Protein AF-A0A9X5XIW3-F1 (afdb_monomer)

pLDDT: mean 87.12, std 19.05, range [37.09, 98.56]

Foldseek 3Di:
DDDDDDDDDDDDDDDDDDDPPPPDDDPPDDDDDDPDPLPCPFDADDPLAFHKYKDAPDDQATWDWDFAADPQDPDDRTDIDTDGDHPDDMDMDGFHRLPDDDDDPVVDFWDKDKDAAPQPQDKDKDWDFDDASGSQGGWIWIDTDTRRDHGIDMDTDTPVRTDGDDPDGRD

Solvent-accessible surface area (backbone atoms only — not comparable to full-atom values): 11021 Å² total; per-residue (Å²): 142,83,84,86,83,82,86,82,83,84,82,83,81,86,78,84,74,83,82,77,82,68,81,77,75,62,94,83,64,77,81,82,81,81,89,74,71,41,77,65,89,67,45,80,31,59,82,61,47,40,16,37,39,59,40,42,73,55,95,65,15,35,40,55,72,44,75,41,80,34,93,82,45,96,60,70,58,24,33,76,43,70,52,71,67,58,84,80,46,56,44,70,46,83,42,66,29,53,93,50,82,81,84,86,58,86,93,56,67,55,54,72,49,81,42,78,29,76,48,72,67,47,74,44,78,47,75,48,75,46,72,66,82,30,76,77,28,18,47,40,30,37,39,68,51,66,33,74,42,72,45,81,42,77,48,75,47,50,57,86,64,48,41,78,46,84,91,59,69,55,114

Radius of gyration: 24.43 Å; Cα contacts (8 Å, |Δi|>4): 267; chains: 1; bounding box: 99×30×41 Å

Structure (mmCIF, N/CA/C/O backbone):
data_AF-A0A9X5XIW3-F1
#
_entry.id   AF-A0A9X5XIW3-F1
#
loop_
_atom_site.group_PDB
_atom_site.id
_atom_site.type_symbol
_atom_site.label_atom_id
_atom_site.label_alt_id
_atom_site.label_comp_id
_atom_site.label_asym_id
_atom_site.label_entity_id
_atom_site.label_seq_id
_atom_site.pdbx_PDB_ins_code
_atom_site.Cartn_x
_atom_site.Cartn_y
_atom_site.Cartn_z
_atom_site.occupancy
_atom_site.B_iso_or_equiv
_atom_site.auth_seq_id
_atom_site.auth_comp_id
_atom_site.auth_asym_id
_atom_site.auth_atom_id
_atom_site.pdbx_PDB_model_num
ATOM 1 N N . MET A 1 1 ? -82.752 -11.171 24.811 1.00 46.25 1 MET A N 1
ATOM 2 C CA . MET A 1 1 ? -81.910 -11.207 23.595 1.00 46.25 1 MET A CA 1
ATOM 3 C C . MET A 1 1 ? -81.688 -9.786 23.091 1.00 46.25 1 MET A C 1
ATOM 5 O O . MET A 1 1 ? -82.630 -9.206 22.574 1.00 46.25 1 MET A O 1
ATOM 9 N N . ARG A 1 2 ? -80.492 -9.212 23.265 1.00 38.69 2 ARG A N 1
ATOM 10 C CA . ARG A 1 2 ? -79.959 -8.104 22.447 1.00 38.69 2 ARG A CA 1
ATOM 11 C C . ARG A 1 2 ? -78.476 -7.933 22.778 1.00 38.69 2 ARG A C 1
ATOM 13 O O . ARG A 1 2 ? -78.088 -8.017 23.936 1.00 38.69 2 ARG A O 1
ATOM 20 N N . ARG A 1 3 ? -77.682 -7.859 21.713 1.00 40.91 3 ARG A N 1
ATOM 21 C CA . ARG A 1 3 ? -76.241 -8.109 21.641 1.00 40.91 3 ARG A CA 1
ATOM 22 C C . ARG A 1 3 ? -75.447 -6.871 22.065 1.00 40.91 3 ARG A C 1
ATOM 24 O O . ARG A 1 3 ? -75.727 -5.779 21.584 1.00 40.91 3 ARG A O 1
ATOM 31 N N . THR A 1 4 ? -74.455 -7.071 22.923 1.00 40.75 4 THR A N 1
ATOM 32 C CA . THR A 1 4 ? -73.375 -6.131 23.241 1.00 40.75 4 THR A CA 1
ATOM 33 C C . THR A 1 4 ? -72.461 -5.975 22.024 1.00 40.75 4 THR A C 1
ATOM 35 O O . THR A 1 4 ? -72.018 -6.968 21.449 1.00 40.75 4 THR A O 1
ATOM 38 N N . ALA A 1 5 ? -72.203 -4.735 21.612 1.00 39.06 5 ALA A N 1
ATOM 39 C CA . ALA A 1 5 ? -71.241 -4.405 20.566 1.00 39.06 5 ALA A CA 1
ATOM 40 C C . ALA A 1 5 ? -69.828 -4.335 21.169 1.00 39.06 5 ALA A C 1
ATOM 42 O O . ALA A 1 5 ? -69.607 -3.589 22.122 1.00 39.06 5 ALA A O 1
ATOM 43 N N . LEU A 1 6 ? -68.884 -5.110 20.624 1.00 37.09 6 LEU A N 1
ATOM 44 C CA . LEU A 1 6 ? -67.451 -4.944 20.875 1.00 37.09 6 LEU A CA 1
ATOM 45 C C . LEU A 1 6 ? -66.888 -3.938 19.862 1.00 37.09 6 LEU A C 1
ATOM 47 O O . LEU A 1 6 ? -66.959 -4.167 18.656 1.00 37.09 6 LEU A O 1
ATOM 51 N N . LEU A 1 7 ? -66.307 -2.851 20.362 1.00 37.16 7 LEU A N 1
ATOM 52 C CA . LEU A 1 7 ? -65.390 -1.988 19.620 1.00 37.16 7 LEU A CA 1
ATOM 53 C C . LEU A 1 7 ? -63.993 -2.613 19.703 1.00 37.16 7 LEU A C 1
ATOM 55 O O . LEU A 1 7 ? -63.412 -2.683 20.784 1.00 37.16 7 LEU A O 1
ATOM 59 N N . ALA A 1 8 ? -63.471 -3.090 18.575 1.00 38.09 8 ALA A N 1
ATOM 60 C CA . ALA A 1 8 ? -62.079 -3.503 18.449 1.00 38.09 8 ALA A CA 1
ATOM 61 C C . ALA A 1 8 ? -61.259 -2.313 17.932 1.00 38.09 8 ALA A C 1
ATOM 63 O O . ALA A 1 8 ? -61.391 -1.913 16.776 1.00 38.09 8 ALA A O 1
ATOM 64 N N . SER A 1 9 ? -60.434 -1.734 18.803 1.00 37.47 9 SER A N 1
ATOM 65 C CA . SER A 1 9 ? -59.443 -0.721 18.441 1.00 37.47 9 SER A CA 1
ATOM 66 C C . SER A 1 9 ? -58.210 -1.409 17.855 1.00 37.47 9 SER A C 1
ATOM 68 O O . SER A 1 9 ? -57.520 -2.146 18.556 1.00 37.47 9 SER A O 1
ATOM 70 N N . ALA A 1 10 ? -57.928 -1.175 16.574 1.00 39.47 10 ALA A N 1
ATOM 71 C CA . ALA A 1 10 ? -56.677 -1.579 15.944 1.00 39.47 10 ALA A CA 1
ATOM 72 C C . ALA A 1 10 ? -55.593 -0.535 16.255 1.00 39.47 10 ALA A C 1
ATOM 74 O O . ALA A 1 10 ? -55.667 0.598 15.784 1.00 39.47 10 ALA A O 1
ATOM 75 N N . ALA A 1 11 ? -54.592 -0.906 17.054 1.00 45.03 11 ALA A N 1
ATOM 76 C CA . ALA A 1 11 ? -53.362 -0.135 17.196 1.00 45.03 11 ALA A CA 1
ATOM 77 C C . ALA A 1 11 ? -52.362 -0.610 16.129 1.00 45.03 11 ALA A C 1
ATOM 79 O O . ALA A 1 11 ? -51.912 -1.755 16.169 1.00 45.03 11 ALA A O 1
ATOM 80 N N . LEU A 1 12 ? -52.037 0.252 15.159 1.00 39.25 12 LEU A N 1
ATOM 81 C CA . LEU A 1 12 ? -50.918 0.037 14.241 1.00 39.25 12 LEU A CA 1
ATOM 82 C C . LEU A 1 12 ? -49.607 0.305 14.993 1.00 39.25 12 LEU A C 1
ATOM 84 O O . LEU A 1 12 ? -49.344 1.434 15.402 1.00 39.25 12 LEU A O 1
ATOM 88 N N . LEU A 1 13 ? -48.781 -0.729 15.150 1.00 41.69 13 LEU A N 1
ATOM 89 C CA . LEU A 1 13 ? -47.399 -0.613 15.607 1.00 41.69 13 LEU A CA 1
ATOM 90 C C . LEU A 1 13 ? -46.503 -0.438 14.368 1.00 41.69 13 LEU A C 1
ATOM 92 O O . LEU A 1 13 ? -46.241 -1.396 13.645 1.00 41.69 13 LEU A O 1
ATOM 96 N N . THR A 1 14 ? -46.049 0.782 14.086 1.00 45.25 14 THR A N 1
ATOM 97 C CA . THR A 1 14 ? -45.004 1.030 13.080 1.00 45.25 14 THR A CA 1
ATOM 98 C C . THR A 1 14 ? -43.642 0.738 13.703 1.00 45.25 14 THR A C 1
ATOM 100 O O . THR A 1 14 ? -43.099 1.569 14.429 1.00 45.25 14 THR A O 1
ATOM 103 N N . GLY A 1 15 ? -43.097 -0.452 13.453 1.00 45.12 15 GLY A N 1
ATOM 104 C CA . GLY A 1 15 ? -41.702 -0.760 13.763 1.00 45.12 15 GLY A CA 1
ATOM 105 C C . GLY A 1 15 ? -40.779 -0.129 12.721 1.00 45.12 15 GLY A C 1
ATOM 106 O O . GLY A 1 15 ? -40.876 -0.461 11.542 1.00 45.12 15 GLY A O 1
ATOM 107 N N . LEU A 1 16 ? -39.892 0.777 13.141 1.00 49.06 16 LEU A N 1
ATOM 108 C CA . LEU A 1 16 ? -38.731 1.166 12.339 1.00 49.06 16 LEU A CA 1
ATOM 109 C C . LEU A 1 16 ? -37.688 0.044 12.427 1.00 49.06 16 LEU A C 1
ATOM 111 O O . LEU A 1 16 ? -37.148 -0.221 13.500 1.00 49.06 16 LEU A O 1
ATOM 115 N N . LEU A 1 17 ? -37.408 -0.602 11.298 1.00 46.81 17 LEU A N 1
ATOM 116 C CA . LEU A 1 17 ? -36.237 -1.462 11.132 1.00 46.81 17 LEU A CA 1
ATOM 117 C C . LEU A 1 17 ? -34.996 -0.575 10.922 1.00 46.81 17 LEU A C 1
ATOM 119 O O . LEU A 1 17 ? -35.072 0.370 10.132 1.00 46.81 17 LEU A O 1
ATOM 123 N N . PRO A 1 18 ? -33.853 -0.857 11.569 1.00 49.78 18 PRO A N 1
ATOM 124 C CA . PRO A 1 18 ? -32.602 -0.208 11.214 1.00 49.78 18 PRO A CA 1
ATOM 125 C C . PRO A 1 18 ? -32.140 -0.755 9.858 1.00 49.78 18 PRO A C 1
ATOM 127 O O . PRO A 1 18 ? -31.952 -1.960 9.689 1.00 49.78 18 PRO A O 1
ATOM 130 N N . LEU A 1 19 ? -31.984 0.134 8.877 1.00 46.31 19 LEU A N 1
ATOM 131 C CA . LEU A 1 19 ? -31.330 -0.171 7.608 1.00 46.31 19 LEU A CA 1
ATOM 132 C C . LEU A 1 19 ? -29.842 -0.408 7.887 1.00 46.31 19 LEU A C 1
ATOM 134 O O . LEU A 1 19 ? -29.068 0.536 8.032 1.00 46.31 19 LEU A O 1
ATOM 138 N N . LEU A 1 20 ? -29.445 -1.675 7.979 1.00 48.84 20 LEU A N 1
ATOM 139 C CA . LEU A 1 20 ? -28.061 -2.072 7.756 1.00 48.84 20 LEU A CA 1
ATOM 140 C C . LEU A 1 20 ? -27.788 -1.890 6.260 1.00 48.84 20 LEU A C 1
ATOM 142 O O . LEU A 1 20 ? -28.166 -2.735 5.450 1.00 48.84 20 LEU A O 1
ATOM 146 N N . SER A 1 21 ? -27.164 -0.775 5.886 1.00 48.41 21 SER A N 1
ATOM 147 C CA . SER A 1 21 ? -26.588 -0.606 4.551 1.00 48.41 21 SER A CA 1
ATOM 148 C C . SER A 1 21 ? -25.331 -1.468 4.438 1.00 48.41 21 SER A C 1
ATOM 150 O O . SER A 1 21 ? -24.215 -0.965 4.506 1.00 48.41 21 SER A 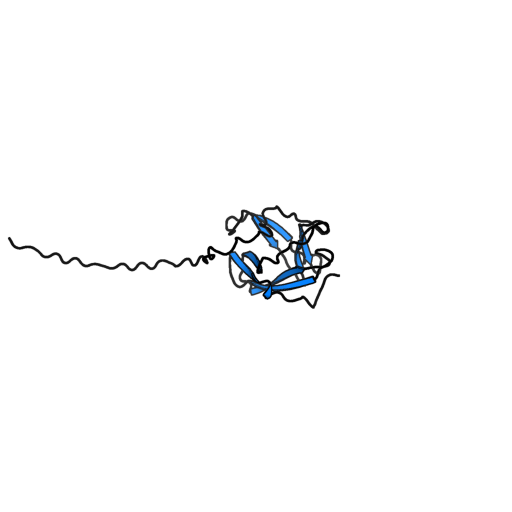O 1
ATOM 152 N N . ALA A 1 22 ? -25.507 -2.780 4.282 1.00 53.22 22 ALA A N 1
ATOM 153 C CA . ALA A 1 22 ? -24.511 -3.589 3.597 1.00 53.22 22 ALA A CA 1
ATOM 154 C C . ALA A 1 22 ? -24.634 -3.241 2.109 1.00 53.22 22 ALA A C 1
ATOM 156 O O . ALA A 1 22 ? -25.704 -3.426 1.524 1.00 53.22 22 ALA A O 1
ATOM 157 N N . GLY A 1 23 ? -23.589 -2.653 1.523 1.00 46.91 23 GLY A N 1
ATOM 158 C CA . GLY A 1 23 ? -23.556 -2.341 0.096 1.00 46.91 23 GLY A CA 1
ATOM 159 C C . GLY A 1 23 ? -23.888 -3.596 -0.705 1.00 46.91 23 GLY A C 1
ATOM 160 O O . GLY A 1 23 ? -23.186 -4.600 -0.615 1.00 46.91 23 GLY A O 1
ATOM 161 N N . ALA A 1 24 ? -25.000 -3.566 -1.436 1.00 45.00 24 ALA A N 1
ATOM 162 C CA . ALA A 1 24 ? -25.369 -4.649 -2.327 1.00 45.00 24 ALA A CA 1
ATOM 163 C C . ALA A 1 24 ? -24.358 -4.673 -3.477 1.00 45.00 24 ALA A C 1
ATOM 165 O O . ALA A 1 24 ? -24.414 -3.825 -4.366 1.00 45.00 24 ALA A O 1
ATOM 166 N N . ALA A 1 25 ? -23.437 -5.636 -3.455 1.00 52.78 25 ALA A N 1
ATOM 167 C CA . ALA A 1 25 ? -22.696 -6.006 -4.650 1.00 52.78 25 ALA A CA 1
ATOM 168 C C . ALA A 1 25 ? -23.725 -6.379 -5.727 1.00 52.78 25 ALA A C 1
ATOM 170 O O . ALA A 1 25 ? -24.582 -7.242 -5.512 1.00 52.78 25 ALA A O 1
ATOM 171 N N . THR A 1 26 ? -23.707 -5.685 -6.863 1.00 52.28 26 THR A N 1
ATOM 172 C CA . THR A 1 26 ? -24.573 -6.020 -7.994 1.00 52.28 26 THR A CA 1
ATOM 173 C C . THR A 1 26 ? -24.190 -7.405 -8.496 1.00 52.28 26 THR A C 1
ATOM 175 O O . THR A 1 26 ? -23.031 -7.630 -8.829 1.00 52.28 26 THR A O 1
ATOM 178 N N . ALA A 1 27 ? -25.159 -8.319 -8.562 1.00 58.22 27 ALA A N 1
ATOM 179 C CA . ALA A 1 27 ? -24.975 -9.748 -8.846 1.00 58.22 27 ALA A CA 1
ATOM 180 C C . ALA A 1 27 ? -24.315 -10.106 -10.204 1.00 58.22 27 ALA A C 1
ATOM 182 O O . ALA A 1 27 ? -24.154 -11.288 -10.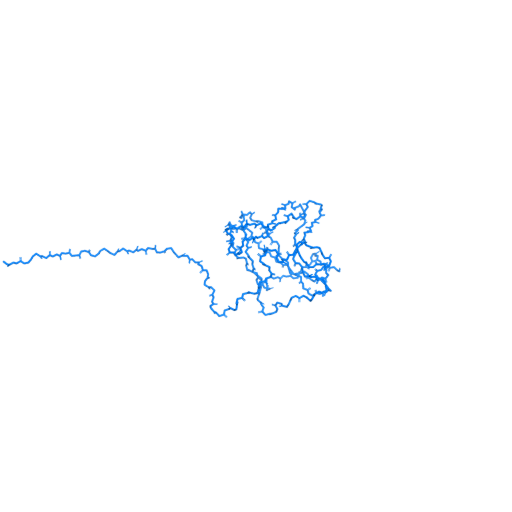486 1.00 58.22 27 ALA A O 1
ATOM 183 N N . ASP A 1 28 ? -23.930 -9.113 -11.013 1.00 63.09 28 ASP A N 1
ATOM 184 C CA . ASP A 1 28 ? -23.303 -9.265 -12.334 1.00 63.09 28 ASP A CA 1
ATOM 185 C C . ASP A 1 28 ? -21.809 -8.877 -12.376 1.00 63.09 28 ASP A C 1
ATOM 187 O O . ASP A 1 28 ? -21.163 -9.083 -13.404 1.00 63.09 28 ASP A O 1
ATOM 191 N N . GLU A 1 29 ? -21.225 -8.320 -11.307 1.00 66.81 29 GLU A N 1
ATOM 192 C CA . GLU A 1 29 ? -19.781 -8.036 -11.294 1.00 66.81 29 GLU A CA 1
ATOM 193 C C . GLU A 1 29 ? -19.004 -9.289 -10.851 1.00 66.81 29 GLU A C 1
ATOM 195 O O . GLU A 1 29 ? -19.337 -9.868 -9.810 1.00 66.81 29 GLU A O 1
ATOM 200 N N . PRO A 1 30 ? -18.001 -9.761 -11.623 1.00 75.12 30 PRO A N 1
ATOM 201 C CA . PRO A 1 30 ? -17.193 -10.902 -11.215 1.00 75.12 30 PRO A CA 1
ATOM 202 C C . PRO A 1 30 ? -16.539 -10.637 -9.858 1.00 75.12 30 PRO A C 1
ATOM 204 O O . PRO A 1 30 ? -16.136 -9.513 -9.554 1.00 75.12 30 PRO A O 1
ATOM 207 N N . ALA A 1 31 ? -16.424 -11.690 -9.047 1.00 83.50 31 ALA A N 1
ATOM 208 C CA . ALA A 1 31 ? -15.703 -11.605 -7.786 1.00 83.50 31 ALA A CA 1
ATOM 209 C C . ALA A 1 31 ? -14.265 -11.106 -8.040 1.00 83.50 31 ALA A C 1
ATOM 211 O O . ALA A 1 31 ? -13.654 -11.514 -9.034 1.00 83.50 31 ALA A O 1
ATOM 212 N N . PRO A 1 32 ? -13.716 -10.244 -7.169 1.00 87.50 32 PRO A N 1
ATOM 213 C CA . PRO A 1 32 ? -12.359 -9.761 -7.349 1.00 87.50 32 PRO A CA 1
ATOM 214 C C . PRO A 1 32 ? -11.354 -10.892 -7.184 1.00 87.50 32 PRO A C 1
ATOM 216 O O . PRO A 1 32 ? -11.560 -11.827 -6.406 1.00 87.50 32 PRO A O 1
ATOM 219 N N . VAL A 1 33 ? -10.241 -10.762 -7.897 1.00 92.88 33 VAL A N 1
ATOM 220 C CA . VAL A 1 33 ? -9.087 -11.640 -7.739 1.00 92.88 33 VAL A CA 1
ATOM 221 C C . VAL A 1 33 ? -8.278 -11.159 -6.529 1.00 92.88 33 VAL A C 1
ATOM 223 O O . VAL A 1 33 ? -7.939 -9.974 -6.473 1.00 92.88 33 VAL A O 1
ATOM 226 N N . PRO A 1 34 ? -7.977 -12.031 -5.551 1.00 92.12 34 PRO A N 1
ATOM 227 C CA . PRO A 1 34 ? -7.183 -11.640 -4.395 1.00 92.12 34 PRO A CA 1
ATOM 228 C C . PRO A 1 34 ? -5.734 -11.350 -4.803 1.00 92.12 34 PRO A C 1
ATOM 230 O O . PRO A 1 34 ? -5.129 -12.118 -5.551 1.00 92.12 34 PRO A O 1
ATOM 233 N N . VAL A 1 35 ? -5.188 -10.246 -4.290 1.00 93.56 35 VAL A N 1
ATOM 234 C CA . VAL A 1 35 ? -3.754 -9.922 -4.383 1.00 93.56 35 VAL A CA 1
ATOM 235 C C . VAL A 1 35 ? -3.004 -10.619 -3.248 1.00 93.56 35 VAL A C 1
ATOM 237 O O . VAL A 1 35 ? -2.078 -11.378 -3.504 1.00 93.56 35 VAL A O 1
ATOM 240 N N . ASP A 1 36 ? -3.458 -10.407 -2.013 1.00 95.50 36 ASP A N 1
ATOM 241 C CA . ASP A 1 36 ? -2.992 -11.084 -0.804 1.00 95.50 36 ASP A CA 1
ATOM 242 C C . ASP A 1 36 ? -4.141 -11.089 0.223 1.00 95.50 36 ASP A C 1
ATOM 244 O O . ASP A 1 36 ? -4.936 -10.146 0.268 1.00 95.50 36 ASP A O 1
ATOM 248 N N . HIS A 1 37 ? -4.240 -12.148 1.027 1.00 95.31 37 HIS A N 1
ATOM 249 C CA . HIS A 1 37 ? -5.155 -12.223 2.176 1.00 95.31 37 HIS A CA 1
ATOM 250 C C . HIS A 1 37 ? -4.448 -11.886 3.494 1.00 95.31 37 HIS A C 1
ATOM 252 O O . HIS A 1 37 ? -5.111 -11.687 4.507 1.00 95.31 37 HIS A O 1
ATOM 258 N N . PHE A 1 38 ? -3.112 -11.817 3.487 1.00 97.25 38 PHE A N 1
ATOM 259 C CA . PHE A 1 38 ? -2.262 -11.646 4.661 1.00 97.25 38 PHE A CA 1
ATOM 260 C C . PHE A 1 38 ? -2.433 -12.763 5.708 1.00 97.25 38 PHE A C 1
ATOM 262 O O . PHE A 1 38 ? -2.316 -12.536 6.916 1.00 97.25 38 PHE A O 1
ATOM 269 N N . GLU A 1 39 ? -2.643 -14.000 5.245 1.00 96.62 39 GLU A N 1
ATOM 270 C CA . GLU A 1 39 ? -2.717 -15.198 6.095 1.00 96.62 39 GLU A CA 1
ATOM 271 C C . GLU A 1 39 ? -1.367 -15.931 6.205 1.00 96.62 39 GLU A C 1
ATOM 273 O O . GLU A 1 39 ? -1.172 -16.764 7.100 1.00 96.62 39 GLU A O 1
ATOM 278 N N . GLY A 1 40 ? -0.399 -15.570 5.356 1.00 95.81 40 GLY A N 1
ATOM 279 C CA . GLY A 1 40 ? 0.977 -16.080 5.362 1.00 95.81 40 GLY A CA 1
ATOM 280 C C . GLY A 1 40 ? 1.412 -16.766 4.071 1.00 95.81 40 GLY A C 1
ATOM 281 O O . GLY A 1 40 ? 2.437 -17.444 4.063 1.00 95.81 40 GLY A O 1
ATOM 282 N N . GLU A 1 41 ? 0.643 -16.612 2.998 1.00 94.69 41 GLU A N 1
ATOM 283 C CA . GLU A 1 41 ? 0.957 -17.103 1.658 1.00 94.69 41 GLU A CA 1
ATOM 284 C C . GLU A 1 41 ? 2.139 -16.351 1.044 1.00 94.69 41 GLU A C 1
ATOM 286 O O . GLU A 1 41 ? 2.981 -16.956 0.377 1.00 94.69 41 GLU A O 1
ATOM 291 N N . VAL A 1 42 ? 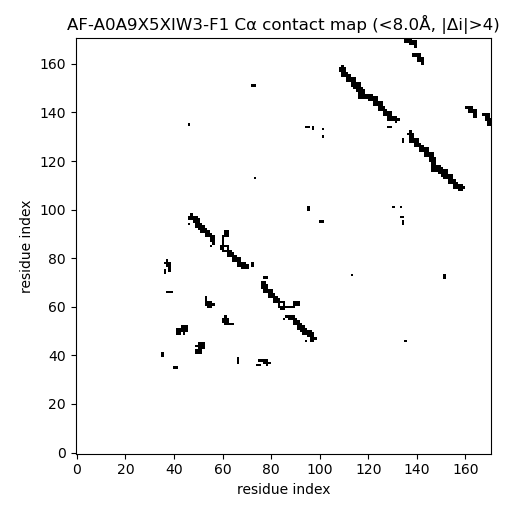2.217 -15.045 1.308 1.00 95.88 42 VAL A N 1
ATOM 292 C CA . VAL A 1 42 ? 3.298 -14.168 0.864 1.00 95.88 42 VAL A CA 1
ATOM 293 C C . VAL A 1 42 ? 4.300 -13.992 2.011 1.00 95.88 42 VAL A C 1
ATOM 295 O O . VAL A 1 42 ? 3.928 -13.534 3.097 1.00 95.88 42 VAL A O 1
ATOM 298 N N . PRO A 1 43 ? 5.577 -14.380 1.832 1.00 96.56 43 PRO A N 1
ATOM 299 C CA . PRO A 1 43 ? 6.569 -14.289 2.895 1.00 96.56 43 PRO A CA 1
ATOM 300 C C . PRO A 1 43 ? 7.067 -12.854 3.088 1.00 96.56 43 PRO A C 1
ATOM 302 O O . PRO A 1 43 ? 7.078 -12.050 2.158 1.00 96.56 43 PRO A O 1
ATOM 305 N N . PHE A 1 44 ? 7.601 -12.561 4.275 1.00 98.00 44 PHE A N 1
ATOM 306 C CA . PHE A 1 44 ? 8.510 -11.426 4.431 1.00 98.00 44 PHE A CA 1
ATOM 307 C C . PHE A 1 44 ? 9.838 -11.761 3.744 1.00 98.00 44 PHE A C 1
ATOM 309 O O . PHE A 1 44 ? 10.551 -12.670 4.178 1.00 98.00 44 PHE A O 1
ATOM 316 N N . ALA A 1 45 ? 10.152 -11.066 2.654 1.00 97.00 45 ALA A N 1
ATOM 317 C CA . ALA A 1 45 ? 11.323 -11.327 1.826 1.00 97.00 45 ALA A CA 1
ATOM 318 C C . ALA A 1 45 ? 11.758 -10.054 1.099 1.00 97.00 45 ALA A C 1
ATOM 320 O O . ALA A 1 45 ? 10.930 -9.211 0.776 1.00 97.00 45 ALA A O 1
ATOM 321 N N . ASN A 1 46 ? 13.060 -9.942 0.831 1.00 95.19 46 ASN A N 1
ATOM 322 C CA . ASN A 1 46 ? 13.623 -8.829 0.073 1.00 95.19 46 ASN A CA 1
ATOM 323 C C . ASN A 1 46 ? 13.853 -9.235 -1.392 1.00 95.19 46 ASN A C 1
ATOM 325 O O . ASN A 1 46 ? 14.183 -10.404 -1.649 1.00 95.19 46 ASN A O 1
ATOM 329 N N . PRO A 1 47 ? 13.800 -8.273 -2.328 1.00 94.25 47 PRO A N 1
ATOM 330 C CA . PRO A 1 47 ? 14.229 -8.478 -3.702 1.00 94.25 47 PRO A CA 1
ATOM 331 C C . PRO A 1 47 ? 15.623 -9.135 -3.793 1.00 94.25 47 PRO A C 1
ATOM 333 O O . PRO A 1 47 ? 16.505 -8.829 -2.984 1.00 94.25 47 PRO A O 1
ATOM 336 N N . PRO A 1 48 ? 15.856 -10.060 -4.745 1.00 95.44 48 PRO A N 1
ATOM 337 C CA . PRO A 1 48 ? 15.008 -10.372 -5.900 1.00 95.44 48 PRO A CA 1
ATOM 338 C C . PRO A 1 48 ? 13.870 -11.366 -5.614 1.00 95.44 48 PRO A C 1
ATOM 340 O O . PRO A 1 48 ? 13.104 -11.679 -6.525 1.00 95.44 48 PRO A O 1
ATOM 343 N N . ALA A 1 49 ? 13.773 -11.905 -4.394 1.00 97.00 49 ALA A N 1
ATOM 344 C CA . ALA A 1 49 ? 12.663 -12.774 -4.022 1.00 97.00 49 ALA A CA 1
ATOM 345 C C . ALA A 1 49 ? 11.376 -11.950 -3.869 1.00 97.00 49 ALA A C 1
ATOM 347 O O . ALA A 1 49 ? 11.412 -10.819 -3.391 1.00 97.00 49 ALA A O 1
ATOM 348 N N . GLY A 1 50 ? 10.247 -12.535 -4.264 1.00 94.56 50 GLY A N 1
ATOM 349 C CA . GLY A 1 50 ? 8.933 -11.926 -4.074 1.00 94.56 50 GLY A CA 1
ATOM 350 C C . GLY A 1 50 ? 8.503 -12.013 -2.616 1.00 94.56 50 GLY A C 1
ATOM 351 O O . GLY A 1 50 ? 8.797 -13.002 -1.937 1.00 94.56 50 GLY A O 1
ATOM 352 N N . GLY A 1 51 ? 7.808 -10.986 -2.144 1.00 96.50 51 GLY A N 1
ATOM 353 C CA . GLY A 1 51 ? 7.358 -10.914 -0.768 1.00 96.50 51 GLY A CA 1
ATOM 354 C C . GLY A 1 51 ? 7.053 -9.504 -0.285 1.00 96.50 51 GLY A C 1
ATOM 355 O O . GLY A 1 51 ? 6.949 -8.550 -1.057 1.00 96.50 51 GLY A O 1
ATOM 356 N N . LEU A 1 52 ? 6.924 -9.414 1.034 1.00 97.94 52 LEU A N 1
ATOM 357 C CA . LEU A 1 52 ? 6.717 -8.186 1.787 1.00 97.94 52 LEU A CA 1
ATOM 358 C C . LEU A 1 52 ? 8.042 -7.705 2.391 1.00 97.94 52 LEU A C 1
ATOM 360 O O . LEU A 1 52 ? 8.686 -8.448 3.136 1.00 97.94 52 LEU A O 1
ATOM 364 N N . PHE A 1 53 ? 8.422 -6.455 2.143 1.00 97.81 53 PHE A N 1
ATOM 365 C CA . PHE A 1 53 ? 9.584 -5.826 2.783 1.00 97.81 53 PHE A CA 1
ATOM 366 C C . PHE A 1 53 ? 9.337 -4.353 3.085 1.00 97.81 53 PHE A C 1
ATOM 368 O O . PHE A 1 53 ? 8.463 -3.723 2.494 1.00 97.81 53 PHE A O 1
ATOM 375 N N . THR A 1 54 ? 10.104 -3.810 4.027 1.00 98.12 54 THR A N 1
ATOM 376 C CA . THR A 1 54 ? 9.970 -2.433 4.505 1.00 98.12 54 THR A CA 1
ATOM 377 C C . THR A 1 54 ? 11.154 -1.577 4.091 1.00 98.12 54 THR A C 1
ATOM 379 O O . THR A 1 54 ? 12.250 -2.074 3.833 1.00 98.12 54 THR A O 1
ATOM 382 N N . TRP A 1 55 ? 10.921 -0.273 4.015 1.00 97.06 55 TRP A N 1
ATOM 383 C CA . TRP A 1 55 ? 11.910 0.727 3.631 1.00 97.06 55 TRP A CA 1
ATOM 384 C C . TRP A 1 55 ? 11.645 2.041 4.370 1.00 97.06 55 TRP A C 1
ATOM 386 O O . TRP A 1 55 ? 10.537 2.285 4.853 1.00 97.06 55 TRP A O 1
ATOM 396 N N . GLY A 1 56 ? 12.673 2.881 4.471 1.00 96.94 56 GLY A N 1
ATOM 397 C CA . GLY A 1 56 ? 12.651 4.120 5.242 1.00 96.94 56 GLY A CA 1
ATOM 398 C C . GLY A 1 56 ? 13.837 5.025 4.919 1.00 96.94 56 GLY A C 1
ATOM 399 O O . GLY A 1 56 ? 14.807 4.578 4.304 1.00 96.94 56 GLY A O 1
ATOM 400 N N . GLY A 1 57 ? 13.743 6.299 5.303 1.00 96.44 57 GLY A N 1
ATOM 401 C CA . GLY A 1 57 ? 14.787 7.296 5.079 1.00 96.44 57 GLY A CA 1
ATOM 402 C C . GLY A 1 57 ? 16.000 7.146 5.990 1.00 96.44 57 GLY A C 1
ATOM 403 O O . GLY A 1 57 ? 17.107 7.526 5.598 1.00 96.44 57 GLY A O 1
ATOM 404 N N . ASP A 1 58 ? 15.811 6.551 7.164 1.00 95.94 58 ASP A N 1
ATOM 405 C CA . ASP A 1 58 ? 16.869 6.164 8.090 1.00 95.94 58 ASP A CA 1
ATOM 406 C C . ASP A 1 58 ? 16.612 4.782 8.722 1.00 95.94 58 ASP A C 1
ATOM 408 O O . ASP A 1 58 ? 15.847 3.975 8.195 1.00 95.94 58 ASP A O 1
ATOM 412 N N . ALA A 1 59 ? 17.334 4.457 9.798 1.00 94.06 59 ALA A N 1
ATOM 413 C CA . ALA A 1 59 ? 17.293 3.135 10.417 1.00 94.06 59 ALA A CA 1
ATOM 414 C C . ALA A 1 59 ? 16.000 2.848 11.201 1.00 94.06 59 ALA A C 1
ATOM 416 O O . ALA A 1 59 ? 15.686 1.672 11.390 1.00 94.06 59 ALA A O 1
ATOM 417 N N . ASP A 1 60 ? 15.275 3.882 11.638 1.00 94.88 60 ASP A N 1
ATOM 418 C CA . ASP A 1 60 ? 14.086 3.749 12.488 1.00 94.88 60 ASP A CA 1
ATOM 419 C C . ASP A 1 60 ? 12.778 4.028 11.714 1.00 94.88 60 ASP A C 1
ATOM 421 O O . ASP A 1 60 ? 11.692 3.668 12.171 1.00 94.88 60 ASP A O 1
ATOM 425 N N . ASP A 1 61 ? 12.875 4.603 10.511 1.00 97.38 61 ASP A N 1
ATOM 426 C CA . ASP A 1 61 ? 11.742 4.847 9.612 1.00 97.38 61 ASP A CA 1
ATOM 427 C C . ASP A 1 61 ? 11.035 3.576 9.060 1.00 97.38 61 ASP A C 1
ATOM 429 O O . ASP A 1 61 ? 9.813 3.623 8.876 1.00 97.38 61 ASP A O 1
ATOM 433 N N . PRO A 1 62 ? 11.703 2.439 8.754 1.00 98.06 62 PRO A N 1
ATOM 434 C CA . PRO A 1 62 ? 11.019 1.264 8.217 1.00 98.06 62 PRO A CA 1
ATOM 435 C C . PRO A 1 62 ? 9.988 0.692 9.208 1.00 98.06 62 PRO A C 1
ATOM 437 O O . PRO A 1 62 ? 10.341 0.370 10.346 1.00 98.06 62 PRO A O 1
ATOM 440 N N . PRO A 1 63 ? 8.723 0.474 8.797 1.00 97.88 63 PRO A N 1
ATOM 441 C CA . PRO A 1 63 ? 7.729 -0.151 9.661 1.00 97.88 63 PRO A CA 1
ATOM 442 C C . PRO A 1 63 ? 8.149 -1.552 10.128 1.00 97.88 63 PRO A C 1
ATOM 444 O O . PRO A 1 63 ? 8.692 -2.347 9.359 1.00 97.88 63 PRO A O 1
ATOM 447 N N . ALA A 1 64 ? 7.812 -1.903 11.368 1.00 97.81 64 ALA A N 1
ATOM 448 C CA . ALA A 1 64 ? 7.910 -3.275 11.858 1.00 97.81 64 ALA A CA 1
ATOM 449 C C . ALA A 1 64 ? 6.604 -4.020 11.552 1.00 97.81 64 ALA A C 1
ATOM 451 O O . ALA A 1 64 ? 5.579 -3.755 12.185 1.00 97.81 64 ALA A O 1
ATOM 452 N N . LEU A 1 65 ? 6.639 -4.927 10.570 1.00 98.25 65 LEU A N 1
ATOM 453 C CA . LEU A 1 65 ? 5.466 -5.673 10.108 1.00 98.25 65 LEU A CA 1
ATOM 454 C C . LEU A 1 65 ? 5.296 -7.027 10.806 1.00 98.25 65 LEU A C 1
ATOM 456 O O . LEU A 1 65 ? 6.268 -7.698 11.151 1.00 98.25 65 LEU A O 1
ATOM 460 N N . ALA A 1 66 ? 4.044 -7.459 10.946 1.00 98.31 66 ALA A N 1
ATOM 461 C CA . ALA A 1 66 ? 3.689 -8.790 11.424 1.00 98.31 66 ALA A CA 1
ATOM 462 C C . ALA A 1 66 ? 2.339 -9.257 10.864 1.00 98.31 66 ALA A C 1
ATOM 464 O O . ALA A 1 66 ? 1.441 -8.446 10.635 1.00 98.31 66 ALA A O 1
ATOM 465 N N . LEU A 1 67 ? 2.177 -10.576 10.719 1.00 98.44 67 LEU A N 1
ATOM 466 C CA . LEU A 1 67 ? 0.881 -11.210 10.463 1.00 98.44 67 LEU A CA 1
ATOM 467 C C . LEU A 1 67 ? 0.218 -11.559 11.798 1.00 98.44 67 LEU A C 1
ATOM 469 O O . LEU A 1 67 ? 0.649 -12.484 12.494 1.00 98.44 67 LEU A O 1
ATOM 473 N N . THR A 1 68 ? -0.825 -10.817 12.156 1.00 98.38 68 THR A N 1
ATOM 474 C CA . THR A 1 68 ? -1.428 -10.854 13.495 1.00 98.38 68 THR A CA 1
ATOM 475 C C . THR A 1 68 ? -2.850 -11.387 13.434 1.00 98.38 68 THR A C 1
ATOM 477 O O . THR A 1 68 ? -3.632 -10.958 12.593 1.00 98.38 68 THR A O 1
ATOM 480 N N . THR A 1 69 ? -3.215 -12.288 14.352 1.00 98.31 69 THR A N 1
ATOM 481 C CA . THR A 1 69 ? -4.595 -12.782 14.471 1.00 98.31 69 THR A CA 1
ATOM 482 C C . THR A 1 69 ? -5.560 -11.653 14.838 1.00 98.31 69 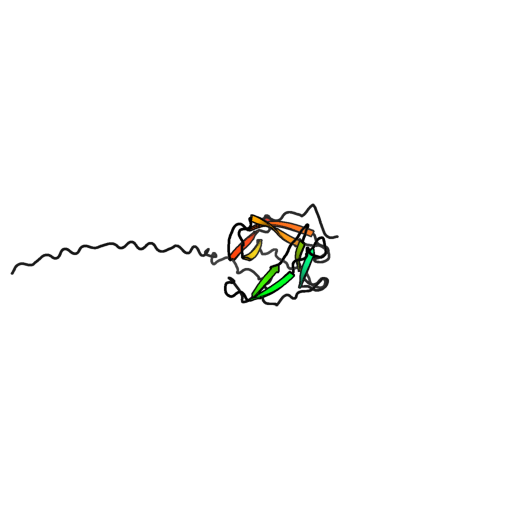THR A C 1
ATOM 484 O O . THR A 1 69 ? -5.360 -10.971 15.845 1.00 98.31 69 THR A O 1
ATOM 487 N N . ARG A 1 70 ? -6.640 -11.499 14.065 1.00 97.25 70 ARG A N 1
ATOM 488 C CA . ARG A 1 70 ? -7.717 -10.526 14.303 1.00 97.25 70 ARG A CA 1
ATOM 489 C C . ARG A 1 70 ? -9.066 -11.196 14.073 1.00 97.25 70 ARG A C 1
ATOM 491 O O . ARG A 1 70 ? -9.447 -11.478 12.948 1.00 97.25 70 ARG A O 1
ATOM 498 N N . THR A 1 71 ? -9.799 -11.460 15.150 1.00 97.00 71 THR A N 1
ATOM 499 C CA . THR A 1 71 ? -11.118 -12.119 15.076 1.00 97.00 71 THR A CA 1
ATOM 500 C C . THR A 1 71 ? -12.234 -11.201 14.581 1.00 97.00 71 THR A C 1
ATOM 502 O O . THR A 1 71 ? -13.320 -11.671 14.269 1.00 97.00 71 THR A O 1
ATOM 505 N N . ASP A 1 72 ? -11.992 -9.895 14.595 1.00 97.06 72 ASP A N 1
ATOM 506 C CA . ASP A 1 72 ? -12.881 -8.849 14.096 1.00 97.06 72 ASP A CA 1
ATOM 507 C C . ASP A 1 72 ? -12.559 -8.440 12.649 1.00 97.06 72 ASP A C 1
ATOM 509 O O . ASP A 1 72 ? -13.233 -7.556 12.121 1.00 97.06 72 ASP A O 1
ATOM 513 N N . ALA A 1 73 ? -11.539 -9.047 12.025 1.00 96.94 73 ALA A N 1
ATOM 514 C CA . ALA A 1 73 ? -11.214 -8.801 10.628 1.00 96.94 73 ALA A CA 1
ATOM 515 C C . ALA A 1 73 ? -12.414 -9.173 9.732 1.00 96.94 73 ALA A C 1
ATOM 517 O O . ALA A 1 73 ? -13.048 -10.208 9.960 1.00 96.94 73 ALA A O 1
ATOM 518 N N . PRO A 1 74 ? -12.746 -8.357 8.716 1.00 96.31 74 PRO A N 1
ATOM 519 C CA . PRO A 1 74 ? -13.862 -8.637 7.813 1.00 96.31 74 PRO A CA 1
ATOM 520 C C . PRO A 1 74 ? -13.685 -9.935 7.019 1.00 96.31 74 PRO A C 1
ATOM 522 O O . PRO A 1 74 ? -14.668 -10.586 6.667 1.00 96.31 74 PRO A O 1
ATOM 525 N N . GLU A 1 75 ? -12.434 -10.298 6.744 1.00 94.31 75 GLU A N 1
ATOM 526 C CA . GLU A 1 75 ? -12.024 -11.481 5.997 1.00 94.31 75 GLU A CA 1
ATOM 527 C C . GLU A 1 75 ? -10.782 -12.088 6.664 1.00 94.31 75 GLU A C 1
ATOM 529 O O . GLU A 1 75 ? -9.970 -11.360 7.235 1.00 94.31 75 GLU A O 1
ATOM 534 N N . GLY A 1 76 ? -10.638 -13.413 6.584 1.00 94.38 76 GLY A N 1
ATOM 535 C CA . GLY A 1 76 ? -9.476 -14.116 7.131 1.00 94.38 76 GLY A CA 1
ATOM 536 C C . GLY A 1 76 ? -9.475 -14.282 8.658 1.00 94.38 76 GLY A C 1
ATOM 537 O O . GLY A 1 76 ? -10.448 -13.989 9.354 1.00 94.38 76 GLY A O 1
ATOM 538 N N . ALA A 1 77 ? -8.381 -14.834 9.176 1.00 96.12 77 ALA A N 1
ATOM 539 C CA . ALA A 1 77 ? -8.084 -14.977 10.599 1.00 96.12 77 ALA A CA 1
ATOM 540 C C . ALA A 1 77 ? -6.896 -14.106 11.040 1.00 96.12 77 ALA A C 1
ATOM 542 O O . ALA A 1 77 ? -6.725 -13.862 12.243 1.00 96.12 77 ALA A O 1
ATOM 543 N N . LYS A 1 78 ? -6.062 -13.662 10.099 1.00 98.25 78 LYS A N 1
ATOM 544 C CA . LYS A 1 78 ? -4.902 -12.801 10.296 1.00 98.25 78 LYS A CA 1
ATOM 545 C C . LYS A 1 78 ? -4.973 -11.588 9.379 1.00 98.25 78 LYS A C 1
ATOM 547 O O . LYS A 1 78 ? -5.701 -11.555 8.402 1.00 98.25 78 LYS A O 1
ATOM 552 N N . VAL A 1 79 ? -4.202 -10.569 9.733 1.00 98.25 79 VAL A N 1
ATOM 553 C CA . VAL A 1 79 ? -4.027 -9.365 8.920 1.00 98.25 79 VAL A CA 1
ATOM 554 C C . VAL A 1 79 ? -2.570 -8.928 8.961 1.00 98.25 79 VAL A C 1
ATOM 556 O O . VAL A 1 79 ? -1.853 -9.227 9.926 1.00 98.25 79 VAL A O 1
ATOM 559 N N . LEU A 1 80 ? -2.145 -8.155 7.963 1.00 98.50 80 LEU A N 1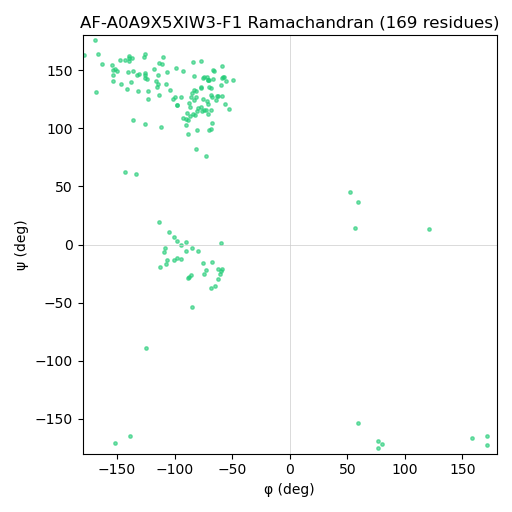
ATOM 560 C CA . LEU A 1 80 ? -0.891 -7.421 8.047 1.00 98.50 80 LEU A CA 1
ATOM 561 C C . LEU A 1 80 ? -1.049 -6.259 9.031 1.00 98.50 80 LEU A C 1
ATOM 563 O O . LEU A 1 80 ? -1.922 -5.406 8.896 1.00 98.50 80 LEU A O 1
ATOM 567 N N . THR A 1 81 ? -0.184 -6.232 10.034 1.00 97.88 81 THR A N 1
ATOM 568 C CA . THR A 1 81 ? -0.075 -5.154 11.019 1.00 97.88 81 THR A CA 1
ATOM 569 C C . THR A 1 81 ? 1.297 -4.517 10.918 1.00 97.88 81 THR A C 1
ATOM 571 O O . THR A 1 81 ? 2.261 -5.195 10.567 1.00 97.88 81 THR A O 1
ATOM 574 N N . GLY A 1 82 ? 1.390 -3.230 11.248 1.00 95.88 82 GLY A N 1
ATOM 575 C CA . GLY A 1 82 ? 2.653 -2.506 11.263 1.00 95.88 82 GLY A CA 1
ATOM 576 C C . GLY A 1 82 ? 2.689 -1.445 12.355 1.00 95.88 82 GLY A C 1
ATOM 577 O O . GLY A 1 82 ? 1.710 -0.726 12.552 1.00 95.88 82 GLY A O 1
ATOM 578 N N . THR A 1 83 ? 3.820 -1.329 13.045 1.00 96.19 83 THR A N 1
ATOM 579 C CA . THR A 1 83 ? 4.140 -0.163 13.883 1.00 96.19 83 THR A CA 1
ATOM 580 C C . THR A 1 83 ? 5.214 0.663 13.197 1.00 96.19 83 THR A C 1
ATOM 582 O O . THR A 1 83 ? 6.165 0.092 12.665 1.00 96.19 83 THR A O 1
ATOM 585 N N . TYR A 1 84 ? 5.078 1.984 13.215 1.00 94.75 84 TYR A N 1
ATOM 586 C CA . TYR A 1 84 ? 6.003 2.889 12.541 1.00 94.75 84 TYR A CA 1
ATOM 587 C C . TYR A 1 84 ? 6.095 4.231 13.278 1.00 94.75 84 TYR A C 1
ATOM 589 O O . TYR A 1 84 ? 5.107 4.681 13.863 1.00 94.75 84 TYR A O 1
ATOM 597 N N . ASP A 1 85 ? 7.262 4.871 13.204 1.00 94.00 85 ASP A N 1
ATOM 598 C CA . ASP A 1 85 ? 7.513 6.256 13.630 1.00 94.00 85 ASP A CA 1
ATOM 599 C C . ASP A 1 85 ? 8.316 6.983 12.538 1.00 94.00 85 ASP A C 1
ATOM 601 O O . ASP A 1 85 ? 9.458 7.383 12.724 1.00 94.00 85 ASP A O 1
ATOM 605 N N . ILE A 1 86 ? 7.723 7.063 11.342 1.00 95.50 86 ILE A N 1
ATOM 606 C CA . ILE A 1 86 ? 8.376 7.613 10.147 1.00 95.50 86 ILE A CA 1
ATOM 607 C C . ILE A 1 86 ? 8.577 9.121 10.316 1.00 95.50 86 ILE A C 1
ATOM 609 O O . ILE A 1 86 ? 7.608 9.888 10.361 1.00 95.50 86 ILE A O 1
ATOM 613 N N . SER A 1 87 ? 9.838 9.538 10.353 1.00 94.62 87 SER A N 1
ATOM 614 C CA . SER A 1 87 ? 10.277 10.924 10.502 1.00 94.62 87 SER A CA 1
ATOM 615 C C . SER A 1 87 ? 10.416 11.659 9.162 1.00 94.62 87 SER A C 1
ATOM 617 O O . SER A 1 87 ? 10.217 12.877 9.099 1.00 94.62 87 SER A O 1
ATOM 619 N N . GLY A 1 88 ? 10.719 10.925 8.086 1.00 94.19 88 GLY A N 1
ATOM 620 C CA . GLY A 1 88 ? 10.851 11.442 6.724 1.00 94.19 88 GLY A CA 1
ATOM 621 C C . GLY A 1 88 ? 9.948 10.714 5.733 1.00 94.19 88 GLY A C 1
ATOM 622 O O . GLY A 1 88 ? 8.820 11.134 5.474 1.00 94.19 88 GLY A O 1
ATOM 623 N N . TYR A 1 89 ? 10.465 9.635 5.149 1.00 94.19 89 TYR A N 1
ATOM 624 C CA . TYR A 1 89 ? 9.729 8.765 4.232 1.00 94.19 89 TYR A CA 1
ATOM 625 C C . TYR A 1 89 ? 9.917 7.313 4.654 1.00 94.19 89 TYR A C 1
ATOM 627 O O . TYR A 1 89 ? 10.972 6.940 5.153 1.00 94.19 89 TYR A O 1
ATOM 635 N N . GLY A 1 90 ? 8.897 6.490 4.450 1.00 96.50 90 GLY A N 1
ATOM 636 C CA . GLY A 1 90 ? 8.936 5.083 4.818 1.00 96.50 90 GLY A CA 1
ATOM 637 C C . GLY A 1 90 ? 7.647 4.375 4.445 1.00 96.50 90 GLY A C 1
ATOM 638 O O . GLY A 1 90 ? 6.624 5.013 4.180 1.00 96.50 90 GLY A O 1
ATOM 639 N N . GLY A 1 91 ? 7.707 3.052 4.413 1.00 97.38 91 GLY A N 1
ATOM 640 C CA . GLY A 1 91 ? 6.589 2.229 3.993 1.00 97.38 91 GLY A CA 1
ATOM 641 C C . GLY A 1 91 ? 6.978 0.770 3.841 1.00 97.38 91 GLY A C 1
ATOM 642 O O . GLY A 1 91 ? 8.017 0.316 4.325 1.00 97.38 91 GLY A O 1
ATOM 643 N N . PHE A 1 92 ? 6.111 0.027 3.171 1.00 97.94 92 PHE A N 1
ATOM 644 C CA . PHE A 1 92 ? 6.384 -1.343 2.783 1.00 97.94 92 PHE A CA 1
ATOM 645 C C . PHE A 1 92 ? 5.928 -1.586 1.354 1.00 97.94 92 PHE A C 1
ATOM 647 O O . PHE A 1 92 ? 5.095 -0.857 0.817 1.00 97.94 92 PHE A O 1
ATOM 654 N N . THR A 1 93 ? 6.478 -2.636 0.769 1.00 97.12 93 THR A N 1
ATOM 655 C CA . THR A 1 93 ? 6.208 -3.074 -0.591 1.00 97.12 93 THR A CA 1
ATOM 656 C C . THR A 1 93 ? 5.732 -4.518 -0.557 1.00 97.12 93 THR A C 1
ATOM 658 O O . THR A 1 93 ? 6.242 -5.315 0.230 1.00 97.12 93 THR A O 1
ATOM 661 N N . HIS A 1 94 ? 4.773 -4.846 -1.422 1.00 96.50 94 HIS A N 1
ATOM 662 C CA . HIS A 1 94 ? 4.387 -6.211 -1.766 1.00 96.50 94 HIS A CA 1
ATOM 663 C C . HIS A 1 94 ? 4.791 -6.465 -3.225 1.00 96.50 94 HIS A C 1
ATOM 665 O O . HIS A 1 94 ? 4.078 -6.054 -4.141 1.00 96.50 94 HIS A O 1
ATOM 671 N N . ASP A 1 95 ? 5.903 -7.163 -3.446 1.00 93.25 95 ASP A N 1
ATOM 672 C CA . ASP A 1 95 ? 6.461 -7.387 -4.785 1.00 93.25 95 ASP A CA 1
ATOM 673 C C . ASP A 1 95 ? 6.420 -8.855 -5.218 1.00 93.25 95 ASP A C 1
ATOM 675 O O . ASP A 1 95 ? 6.436 -9.786 -4.409 1.00 93.25 95 ASP A O 1
ATOM 679 N N . PHE A 1 96 ? 6.429 -9.057 -6.535 1.00 90.44 96 PHE A N 1
ATOM 680 C CA . PHE A 1 96 ? 6.678 -10.351 -7.162 1.00 90.44 96 PHE A CA 1
ATOM 681 C C . PHE A 1 96 ? 8.187 -10.613 -7.295 1.00 90.44 96 PHE A C 1
ATOM 683 O O . PHE A 1 96 ? 9.003 -9.691 -7.307 1.00 90.44 96 PHE A O 1
ATOM 690 N N . ALA A 1 97 ? 8.574 -11.887 -7.389 1.00 93.44 97 ALA A N 1
ATOM 691 C CA . ALA A 1 97 ? 9.976 -12.241 -7.589 1.00 93.44 97 ALA A CA 1
ATOM 692 C C . ALA A 1 97 ? 10.455 -11.776 -8.971 1.00 93.44 97 ALA A C 1
ATOM 694 O O . ALA A 1 97 ? 9.721 -11.882 -9.947 1.00 93.44 97 ALA A O 1
ATOM 695 N N . PHE A 1 98 ? 11.699 -11.306 -9.074 1.00 93.94 98 PHE A N 1
ATOM 696 C CA . PHE A 1 98 ? 12.226 -10.701 -10.310 1.00 93.94 98 PHE A CA 1
ATOM 697 C C . PHE A 1 98 ? 12.272 -11.664 -11.501 1.00 93.94 98 PHE A C 1
ATOM 699 O O . PHE A 1 98 ? 12.349 -11.228 -12.647 1.00 93.94 98 PHE A O 1
ATOM 706 N N . ASP A 1 99 ? 12.272 -12.970 -11.236 1.00 92.56 99 ASP A N 1
ATOM 707 C CA . ASP A 1 99 ? 12.246 -14.017 -12.254 1.00 92.56 99 ASP A CA 1
ATOM 708 C C . ASP A 1 99 ? 10.823 -14.447 -12.655 1.00 92.56 99 ASP A C 1
ATOM 710 O O . ASP A 1 99 ? 10.665 -15.338 -13.492 1.00 92.56 99 ASP A O 1
ATOM 714 N N . GLN A 1 100 ? 9.796 -13.812 -12.086 1.00 91.19 100 GLN A N 1
ATOM 715 C CA . GLN A 1 100 ? 8.393 -14.014 -12.424 1.00 91.19 100 GLN A CA 1
ATOM 716 C C . GLN A 1 100 ? 7.849 -12.828 -13.225 1.00 91.19 100 GLN A C 1
ATOM 718 O O . GLN A 1 100 ? 8.286 -11.690 -13.039 1.00 91.19 100 GLN A O 1
ATOM 723 N N . PRO A 1 101 ? 6.883 -13.070 -14.127 1.00 90.31 101 PRO A N 1
ATOM 724 C CA . PRO A 1 101 ? 6.217 -11.985 -14.828 1.00 90.31 101 PRO A CA 1
ATOM 725 C C . PRO A 1 101 ? 5.394 -11.128 -13.859 1.00 90.31 101 PRO A C 1
ATOM 727 O O . PRO A 1 101 ? 4.815 -11.638 -12.898 1.00 90.31 101 PRO A O 1
ATOM 730 N N . ALA A 1 102 ? 5.279 -9.838 -14.177 1.00 90.88 102 ALA A N 1
ATOM 731 C CA . ALA A 1 102 ? 4.305 -8.963 -13.538 1.00 90.88 102 ALA A CA 1
ATOM 732 C C . ALA A 1 102 ? 2.874 -9.488 -13.750 1.00 90.88 102 ALA A C 1
ATOM 734 O O . ALA A 1 102 ? 2.574 -10.183 -14.729 1.00 90.88 102 ALA A O 1
ATOM 735 N N . HIS A 1 103 ? 1.978 -9.142 -12.830 1.00 92.19 103 HIS A N 1
ATOM 736 C CA . HIS A 1 103 ? 0.573 -9.519 -12.928 1.00 92.19 103 HIS A CA 1
ATOM 737 C C . HIS A 1 103 ? -0.166 -8.634 -13.942 1.00 92.19 103 HIS A C 1
ATOM 739 O O . HIS A 1 103 ? -0.044 -7.413 -13.915 1.00 92.19 103 HIS A O 1
ATOM 745 N N . ASP A 1 104 ? -0.978 -9.248 -14.806 1.00 92.62 104 ASP A N 1
ATOM 746 C CA . ASP A 1 104 ? -1.858 -8.521 -15.725 1.00 92.62 104 ASP A CA 1
ATOM 747 C C . ASP A 1 104 ? -3.189 -8.191 -15.036 1.00 92.62 104 ASP A C 1
ATOM 749 O O . ASP A 1 104 ? -4.010 -9.071 -14.758 1.00 92.62 104 ASP A O 1
ATOM 753 N N . TRP A 1 105 ? -3.407 -6.906 -14.758 1.00 93.88 105 TRP A N 1
ATOM 754 C CA . TRP A 1 105 ? -4.637 -6.395 -14.149 1.00 93.88 105 TRP A CA 1
ATOM 755 C C . TRP A 1 105 ? -5.560 -5.675 -15.140 1.00 93.88 105 TRP A C 1
ATOM 757 O O . TRP A 1 105 ? -6.553 -5.088 -14.715 1.00 93.88 105 TRP A O 1
ATOM 767 N N . SER A 1 106 ? -5.306 -5.758 -16.450 1.00 93.56 106 SER A N 1
ATOM 768 C CA . SER A 1 106 ? -6.042 -5.012 -17.489 1.00 93.56 106 SER A CA 1
ATOM 769 C C . SER A 1 106 ? -7.553 -5.291 -17.543 1.00 93.56 106 SER A C 1
ATOM 771 O O . SER A 1 106 ? -8.322 -4.451 -18.009 1.00 93.56 106 SER A O 1
ATOM 773 N N . ALA A 1 107 ? -8.002 -6.445 -17.039 1.00 93.81 107 ALA A N 1
ATOM 774 C CA . ALA A 1 107 ? -9.420 -6.795 -16.925 1.00 93.81 107 ALA A CA 1
ATOM 775 C C . ALA A 1 107 ? -10.136 -6.156 -15.713 1.00 93.81 107 ALA A C 1
ATOM 777 O O . ALA A 1 107 ? -11.351 -6.307 -15.575 1.00 93.81 107 ALA A O 1
ATOM 778 N N . HIS A 1 108 ? -9.409 -5.462 -14.831 1.00 94.00 108 HIS A N 1
ATOM 779 C CA . HIS A 1 108 ? -9.920 -4.893 -13.584 1.00 94.00 108 HIS A CA 1
ATOM 780 C C . HIS A 1 108 ? -9.979 -3.363 -13.642 1.00 94.00 108 HIS A C 1
ATOM 782 O O . HIS A 1 108 ? -9.339 -2.717 -14.467 1.00 94.00 108 HIS A O 1
ATOM 788 N N . LYS A 1 109 ? -10.772 -2.769 -12.745 1.00 94.50 109 LYS A N 1
ATOM 789 C CA . LYS A 1 109 ? -10.991 -1.313 -12.694 1.00 94.50 109 LYS A CA 1
ATOM 790 C C . LYS A 1 109 ? -10.167 -0.606 -11.618 1.00 94.50 109 LYS A C 1
ATOM 792 O O . LYS A 1 109 ? -10.121 0.621 -11.618 1.00 94.50 109 LYS A O 1
ATOM 797 N N . GLY A 1 110 ? -9.575 -1.346 -10.685 1.00 96.12 110 GLY A N 1
ATOM 798 C CA . GLY A 1 110 ? -8.891 -0.784 -9.529 1.00 96.12 110 GLY A CA 1
ATOM 799 C C . GLY A 1 110 ? -8.478 -1.841 -8.514 1.00 96.12 110 GLY A C 1
ATOM 800 O O . GLY A 1 110 ? -8.636 -3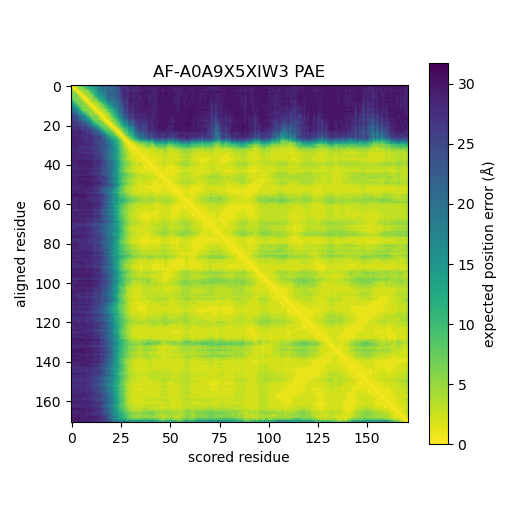.041 -8.748 1.00 96.12 110 GLY A O 1
ATOM 801 N N . ILE A 1 111 ? -7.991 -1.366 -7.371 1.00 97.00 111 ILE A N 1
ATOM 802 C CA . ILE A 1 111 ? -7.595 -2.172 -6.215 1.00 97.00 111 ILE A CA 1
ATOM 803 C C . ILE A 1 111 ? -8.523 -1.869 -5.048 1.00 97.00 111 ILE A C 1
ATOM 805 O O . ILE A 1 111 ? -8.959 -0.734 -4.861 1.00 97.00 111 ILE A O 1
ATOM 809 N N . ARG A 1 112 ? -8.802 -2.886 -4.233 1.00 96.69 112 ARG A N 1
ATOM 810 C CA . ARG A 1 1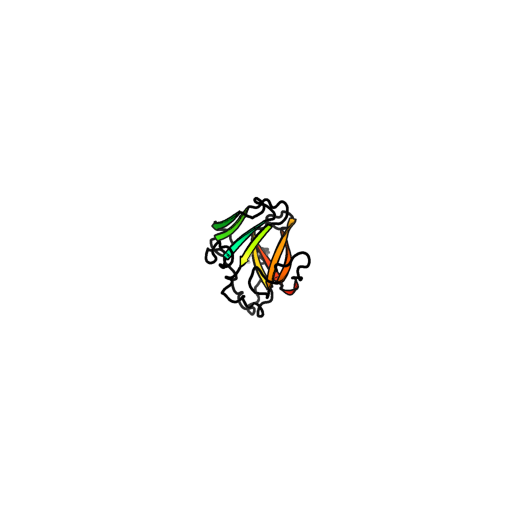12 ? -9.481 -2.706 -2.955 1.00 96.69 112 ARG A CA 1
ATOM 811 C C . ARG A 1 112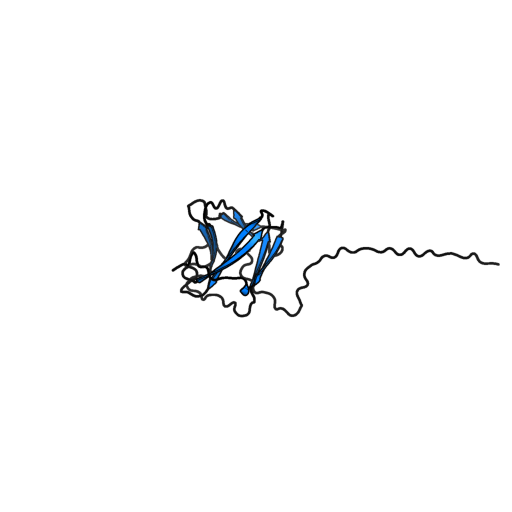 ? -8.831 -3.524 -1.857 1.00 96.69 112 ARG A C 1
ATOM 813 O O . ARG A 1 112 ? -8.314 -4.604 -2.120 1.00 96.69 112 ARG A O 1
ATOM 820 N N . PHE A 1 113 ? -8.898 -3.020 -0.637 1.00 97.62 113 PHE A N 1
ATOM 821 C CA . PHE A 1 113 ? -8.353 -3.681 0.544 1.00 97.62 113 PHE A CA 1
ATOM 822 C C . PHE A 1 113 ? -9.098 -3.228 1.798 1.00 97.62 113 PHE A C 1
ATOM 824 O O . PHE A 1 113 ? -9.672 -2.139 1.843 1.00 97.62 113 PHE A O 1
ATOM 831 N N . TRP A 1 114 ? -9.100 -4.069 2.826 1.00 98.25 114 TRP A N 1
ATOM 832 C CA . TRP A 1 114 ? -9.621 -3.704 4.139 1.00 98.25 114 TRP A CA 1
ATOM 833 C C . TRP A 1 114 ? -8.574 -2.909 4.922 1.00 98.25 114 TRP A C 1
ATOM 835 O O . TRP A 1 114 ? -7.420 -3.316 5.014 1.00 98.25 114 TRP A O 1
ATOM 845 N N . TRP A 1 115 ? -8.987 -1.782 5.502 1.00 98.31 115 TRP A N 1
ATOM 846 C CA . TRP A 1 115 ? -8.163 -0.938 6.368 1.00 98.31 115 TRP A CA 1
ATOM 847 C C . TRP A 1 115 ? -8.835 -0.772 7.729 1.00 98.31 115 TRP A C 1
ATOM 849 O O . TRP A 1 115 ? -10.025 -0.455 7.793 1.00 98.31 115 TRP A O 1
ATOM 859 N N . ASP A 1 116 ? -8.079 -0.970 8.808 1.00 98.19 116 ASP A N 1
ATOM 860 C CA . ASP A 1 116 ? -8.524 -0.696 10.177 1.00 98.19 116 ASP A CA 1
ATOM 861 C C . ASP A 1 116 ? -8.213 0.765 10.526 1.00 98.19 116 ASP A C 1
ATOM 863 O O . ASP A 1 116 ? -7.084 1.113 10.880 1.00 98.19 116 ASP A O 1
ATOM 867 N N . GLY A 1 117 ? -9.208 1.634 10.344 1.00 97.81 117 GLY A N 1
ATOM 868 C CA . GLY A 1 117 ? -9.060 3.078 10.494 1.00 97.81 117 GLY A CA 1
ATOM 869 C C . GLY A 1 117 ? -8.870 3.508 11.943 1.00 97.81 117 GLY A C 1
ATOM 870 O O . GLY A 1 117 ? -9.519 2.995 12.862 1.00 97.81 117 GLY A O 1
ATOM 871 N N . GLN A 1 118 ? -8.005 4.497 12.145 1.00 97.56 118 GLN A N 1
ATOM 872 C CA . GLN A 1 118 ? -7.728 5.092 13.451 1.00 97.56 118 GLN A CA 1
ATOM 873 C C . GLN A 1 118 ? -8.291 6.511 13.592 1.00 97.56 118 GLN A C 1
ATOM 875 O O . GLN A 1 118 ? -8.195 7.089 14.674 1.00 97.56 118 GLN A O 1
ATOM 880 N N . ASN A 1 119 ? -8.892 7.073 12.536 1.00 97.88 119 ASN A N 1
ATOM 881 C CA . ASN A 1 119 ? -9.433 8.434 12.502 1.00 97.88 119 ASN A CA 1
ATOM 882 C C . ASN A 1 119 ? -8.400 9.483 12.954 1.00 97.88 119 ASN A C 1
ATOM 884 O O . ASN A 1 119 ? -8.665 10.356 13.783 1.00 97.88 119 ASN A O 1
ATOM 888 N N . ASN A 1 120 ? -7.177 9.349 12.446 1.00 96.62 120 ASN A N 1
ATOM 889 C CA . ASN A 1 120 ? -6.046 10.209 12.792 1.00 96.62 120 ASN A CA 1
ATOM 890 C C . ASN A 1 120 ? -5.808 11.324 11.754 1.00 96.62 120 ASN A C 1
ATOM 892 O O . ASN A 1 120 ? -4.846 12.082 11.885 1.00 96.62 120 ASN A O 1
ATOM 896 N N . ALA A 1 121 ? -6.670 11.418 10.734 1.00 97.25 121 ALA A N 1
ATOM 897 C CA . ALA A 1 121 ? -6.605 12.356 9.614 1.00 97.25 121 ALA A CA 1
ATOM 898 C C . ALA A 1 121 ? -5.295 12.297 8.804 1.00 97.25 121 ALA A C 1
ATOM 900 O O . ALA A 1 121 ? -5.015 13.203 8.012 1.00 97.25 121 ALA A O 1
ATOM 901 N N . LYS A 1 122 ? -4.482 11.246 8.975 1.00 95.06 122 LYS A N 1
ATOM 902 C CA . LYS A 1 122 ? -3.267 11.060 8.186 1.00 95.06 122 LYS A CA 1
ATOM 903 C C . LYS A 1 122 ? -3.637 10.690 6.757 1.00 95.06 122 LYS A C 1
ATOM 905 O O . LYS A 1 122 ? -4.559 9.915 6.503 1.00 95.06 122 LYS A O 1
ATOM 910 N N . LYS A 1 123 ? -2.868 11.241 5.825 1.00 96.75 123 LYS A N 1
ATOM 911 C CA . LYS A 1 123 ? -2.912 10.871 4.417 1.00 96.75 123 LYS A CA 1
ATOM 912 C C . LYS A 1 123 ? -1.987 9.676 4.207 1.00 96.75 123 LYS A C 1
ATOM 914 O O . LYS A 1 123 ? -0.788 9.790 4.447 1.00 96.75 123 LYS A O 1
ATOM 919 N N . VAL A 1 124 ? -2.542 8.553 3.775 1.00 97.00 124 VAL A N 1
ATOM 920 C CA . VAL A 1 124 ? -1.800 7.330 3.465 1.00 97.00 124 VAL A CA 1
ATOM 921 C C . VAL A 1 124 ? -1.571 7.297 1.960 1.00 97.00 124 VAL A C 1
ATOM 923 O O . VAL A 1 124 ? -2.529 7.347 1.187 1.00 97.00 124 VAL A O 1
ATOM 926 N N . ALA A 1 125 ? -0.306 7.270 1.544 1.00 97.31 125 ALA A N 1
ATOM 927 C CA . ALA A 1 125 ? 0.056 7.086 0.144 1.00 97.31 125 ALA A CA 1
ATOM 928 C C . ALA A 1 125 ? -0.132 5.617 -0.257 1.00 97.31 125 ALA A C 1
ATOM 930 O O . ALA A 1 125 ? 0.128 4.715 0.537 1.00 97.31 125 ALA A O 1
ATOM 931 N N . PHE A 1 126 ? -0.578 5.392 -1.488 1.00 98.12 126 PHE A N 1
ATOM 932 C CA . PHE A 1 126 ? -0.675 4.069 -2.090 1.00 98.12 126 PHE A CA 1
ATOM 933 C C . PHE A 1 126 ? -0.058 4.131 -3.484 1.00 98.12 126 PHE A C 1
ATOM 935 O O . PHE A 1 126 ? -0.349 5.049 -4.255 1.00 98.12 126 PHE A O 1
ATOM 942 N N . GLU A 1 127 ? 0.800 3.166 -3.796 1.00 97.50 127 GLU A N 1
ATOM 943 C CA . GLU A 1 127 ? 1.578 3.146 -5.030 1.00 97.50 127 GLU A CA 1
ATOM 944 C C . GLU A 1 127 ? 1.373 1.828 -5.777 1.00 97.50 127 GLU A C 1
ATOM 946 O O . GLU A 1 127 ? 1.242 0.768 -5.167 1.00 97.50 127 GLU A O 1
ATOM 951 N N . ILE A 1 128 ? 1.346 1.910 -7.105 1.00 97.06 128 ILE A N 1
ATOM 952 C CA . ILE A 1 128 ? 1.423 0.767 -8.013 1.00 97.06 128 ILE A CA 1
ATOM 953 C C . ILE A 1 128 ? 2.709 0.895 -8.817 1.00 97.06 128 ILE A C 1
ATOM 955 O O . ILE A 1 128 ? 3.089 1.987 -9.246 1.00 97.06 128 ILE A O 1
ATOM 959 N N . LYS A 1 129 ? 3.348 -0.250 -9.019 1.00 95.56 129 LYS A N 1
ATOM 960 C CA . LYS A 1 129 ? 4.532 -0.411 -9.845 1.00 95.56 129 LYS A CA 1
ATOM 961 C C . LYS A 1 129 ? 4.128 -1.004 -11.190 1.00 95.56 129 LYS A C 1
ATOM 963 O O . LYS A 1 129 ? 3.473 -2.046 -11.208 1.00 95.56 129 LYS A O 1
ATOM 968 N N . ASP A 1 130 ? 4.489 -0.347 -12.287 1.00 93.19 130 ASP A N 1
ATOM 969 C CA . ASP A 1 130 ? 4.126 -0.767 -13.645 1.00 93.19 130 ASP A CA 1
ATOM 970 C C . ASP A 1 130 ? 5.330 -0.750 -14.598 1.00 93.19 130 ASP A C 1
ATOM 972 O O . ASP A 1 130 ? 6.233 0.082 -14.501 1.00 93.19 130 ASP A O 1
ATOM 976 N N . GLY A 1 131 ? 5.337 -1.697 -15.533 1.00 89.69 131 GLY A N 1
ATOM 977 C CA . GLY A 1 131 ? 6.392 -1.865 -16.522 1.00 89.69 131 GLY A CA 1
ATOM 978 C C . GLY A 1 131 ? 7.778 -2.109 -15.917 1.00 89.69 131 GLY A C 1
ATOM 979 O O . GLY A 1 131 ? 7.936 -2.638 -14.817 1.00 89.69 131 GLY A O 1
ATOM 980 N N . GLY A 1 132 ? 8.805 -1.729 -16.679 1.00 90.19 132 GLY A N 1
ATOM 981 C CA . GLY A 1 132 ? 10.194 -1.840 -16.247 1.00 90.19 132 GLY A CA 1
ATOM 982 C C . GLY A 1 132 ? 10.780 -3.255 -16.295 1.00 90.19 132 GLY A C 1
ATOM 983 O O . GLY A 1 132 ? 10.226 -4.167 -16.909 1.00 90.19 132 GLY A O 1
ATOM 984 N N . ALA A 1 133 ? 11.966 -3.416 -15.703 1.00 91.31 133 ALA A N 1
ATOM 985 C CA . ALA A 1 133 ? 12.707 -4.680 -15.719 1.00 91.31 133 ALA A CA 1
ATOM 986 C C . ALA A 1 133 ? 12.311 -5.621 -14.569 1.00 91.31 133 ALA A C 1
ATOM 988 O O . ALA A 1 133 ? 12.469 -6.834 -14.697 1.00 91.31 133 ALA A O 1
ATOM 989 N N . ASN A 1 134 ? 11.863 -5.063 -13.443 1.00 92.69 134 ASN A N 1
ATOM 990 C CA . ASN A 1 134 ? 11.373 -5.760 -12.252 1.00 92.69 134 ASN A CA 1
ATOM 991 C C . ASN A 1 134 ? 10.702 -4.748 -11.301 1.00 92.69 134 ASN A C 1
ATOM 993 O O . ASN A 1 134 ? 10.749 -3.548 -11.561 1.00 92.69 134 ASN A O 1
ATOM 997 N N . GLY A 1 135 ? 10.126 -5.223 -10.191 1.00 90.06 135 GLY A N 1
ATOM 998 C CA . GLY A 1 135 ? 9.454 -4.375 -9.198 1.00 90.06 135 GLY A CA 1
ATOM 999 C C . GLY A 1 135 ? 10.332 -3.289 -8.564 1.00 90.06 135 GLY A C 1
ATOM 1000 O O . GLY A 1 135 ? 9.808 -2.290 -8.107 1.00 90.06 135 GLY A O 1
ATOM 1001 N N . GLU A 1 136 ? 11.659 -3.394 -8.571 1.00 92.62 136 GLU A N 1
ATOM 1002 C CA . GLU A 1 136 ? 12.540 -2.325 -8.064 1.00 92.62 136 GLU A CA 1
ATOM 1003 C C . GLU A 1 136 ? 13.137 -1.461 -9.184 1.00 92.62 136 GLU A C 1
ATOM 1005 O O . GLU A 1 136 ? 13.982 -0.614 -8.920 1.00 92.62 136 GLU A O 1
ATOM 1010 N N . ALA A 1 137 ? 12.715 -1.671 -10.431 1.00 93.81 137 ALA A N 1
ATOM 1011 C CA . ALA A 1 137 ? 13.128 -0.916 -11.609 1.00 93.81 137 ALA A CA 1
ATOM 1012 C C . ALA A 1 137 ? 11.925 -0.762 -12.556 1.00 93.81 137 ALA A C 1
ATOM 1014 O O . ALA A 1 137 ? 11.926 -1.299 -13.669 1.00 93.81 137 ALA A O 1
ATOM 1015 N N . SER A 1 138 ? 10.887 -0.081 -12.064 1.00 94.00 138 SER A N 1
ATOM 1016 C CA . SER A 1 138 ? 9.551 0.077 -12.660 1.00 94.00 138 SER A CA 1
ATOM 1017 C C . SER A 1 138 ? 9.027 1.503 -12.493 1.00 94.00 138 SER A C 1
ATOM 1019 O O . SER A 1 138 ? 9.444 2.218 -11.586 1.00 94.00 138 SER A O 1
ATOM 1021 N N . GLU A 1 139 ? 8.044 1.900 -13.293 1.00 95.62 139 GLU A N 1
ATOM 1022 C CA . GLU A 1 139 ? 7.355 3.172 -13.092 1.00 95.62 139 GLU A CA 1
ATOM 1023 C C . GLU A 1 139 ? 6.475 3.122 -11.835 1.00 95.62 139 GLU A C 1
ATOM 1025 O O . GLU A 1 139 ? 5.727 2.171 -11.616 1.00 95.62 139 GLU A O 1
ATOM 1030 N N . LEU A 1 140 ? 6.533 4.172 -11.022 1.00 96.69 140 LEU A N 1
ATOM 1031 C CA . LEU A 1 140 ? 5.660 4.398 -9.881 1.00 96.69 140 LEU A CA 1
ATOM 1032 C C . LEU A 1 140 ? 4.474 5.270 -10.279 1.00 96.69 140 LEU A C 1
ATOM 1034 O O . LEU A 1 140 ? 4.625 6.393 -10.776 1.00 96.69 140 LEU A O 1
ATOM 1038 N N . TRP A 1 141 ? 3.292 4.762 -9.968 1.00 97.94 141 TRP A N 1
ATOM 1039 C CA . TRP A 1 141 ? 2.015 5.449 -10.053 1.00 97.94 141 TRP A CA 1
ATOM 1040 C C . TRP A 1 141 ? 1.469 5.619 -8.644 1.00 97.94 141 TRP A C 1
ATOM 1042 O O . TRP A 1 141 ? 1.404 4.657 -7.887 1.00 97.94 141 TRP A O 1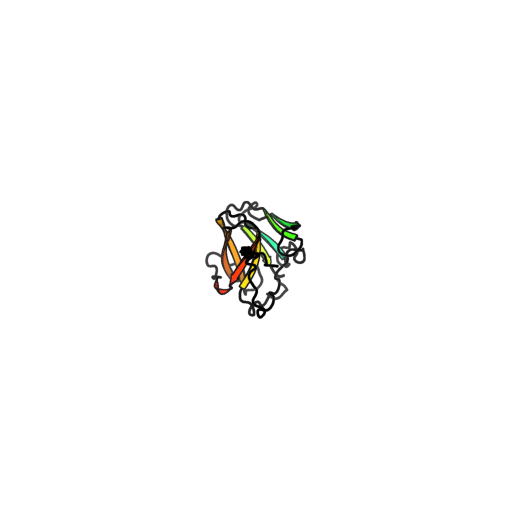
ATOM 1052 N N . THR A 1 142 ? 1.077 6.835 -8.272 1.00 98.31 142 THR A N 1
ATOM 1053 C CA . THR A 1 142 ? 0.745 7.175 -6.885 1.00 98.31 142 THR A CA 1
ATOM 1054 C C . THR A 1 142 ? -0.642 7.787 -6.748 1.00 98.31 142 THR A C 1
ATOM 1056 O O . THR A 1 142 ? -1.136 8.504 -7.627 1.00 98.31 142 THR A O 1
ATOM 1059 N N . THR A 1 143 ? -1.263 7.497 -5.611 1.00 98.50 143 THR A N 1
ATOM 1060 C CA . THR A 1 143 ? -2.491 8.107 -5.112 1.00 98.50 143 THR A CA 1
ATOM 1061 C C . THR A 1 143 ? -2.495 8.043 -3.584 1.00 98.50 143 THR A C 1
ATOM 1063 O O . THR A 1 143 ? -1.482 7.753 -2.944 1.00 98.50 143 THR A O 1
ATOM 1066 N N . SER A 1 144 ? -3.618 8.373 -2.959 1.00 98.12 144 SER A N 1
ATOM 1067 C CA . SER A 1 144 ? -3.718 8.406 -1.504 1.00 98.12 144 SER A CA 1
ATOM 1068 C C . SER A 1 144 ? -5.154 8.401 -1.017 1.00 98.12 144 SER A C 1
ATOM 1070 O O . SER A 1 144 ? -6.029 8.951 -1.686 1.00 98.12 144 SER A O 1
ATOM 1072 N N . PHE A 1 145 ? -5.357 7.935 0.208 1.00 98.25 145 PHE A N 1
ATOM 1073 C CA . PHE A 1 145 ? -6.602 8.116 0.950 1.00 98.25 145 PHE A CA 1
ATOM 1074 C C . PHE A 1 145 ? -6.324 8.744 2.321 1.00 98.25 145 PHE A C 1
ATOM 1076 O O . PHE A 1 145 ? -5.183 8.784 2.784 1.00 98.25 145 PHE A O 1
ATOM 1083 N N . THR A 1 146 ? -7.368 9.260 2.965 1.00 98.44 146 THR A N 1
ATOM 1084 C CA . THR A 1 146 ? -7.284 9.816 4.321 1.00 98.44 146 THR A CA 1
ATOM 1085 C C . THR A 1 146 ? -7.881 8.825 5.313 1.00 98.44 146 THR A C 1
ATOM 1087 O O . THR A 1 146 ? -8.975 8.310 5.088 1.00 98.44 146 THR A O 1
ATOM 1090 N N . ASP A 1 147 ? -7.185 8.577 6.420 1.00 98.00 147 ASP A N 1
ATOM 1091 C CA . ASP A 1 147 ? -7.714 7.818 7.556 1.00 98.00 147 ASP A CA 1
ATOM 1092 C C . ASP A 1 147 ? -8.589 8.734 8.438 1.00 98.00 147 ASP A C 1
ATOM 1094 O O . ASP A 1 147 ? -8.134 9.322 9.424 1.00 98.00 147 ASP A O 1
ATOM 1098 N N . ASP A 1 148 ? -9.846 8.912 8.019 1.00 98.25 148 ASP A N 1
ATOM 1099 C CA . ASP A 1 148 ? -10.867 9.776 8.637 1.00 98.25 148 ASP A CA 1
ATOM 1100 C C . ASP A 1 148 ? -12.049 8.996 9.248 1.00 98.25 148 ASP A C 1
ATOM 1102 O O . ASP A 1 148 ? -13.133 9.536 9.484 1.00 98.25 148 ASP A O 1
ATOM 1106 N N . PHE A 1 149 ? -11.849 7.704 9.507 1.00 98.56 149 PHE A N 1
ATOM 1107 C CA . PHE A 1 149 ? -12.853 6.787 10.043 1.00 98.56 149 PHE A CA 1
ATOM 1108 C C . PHE A 1 149 ? -12.232 5.852 11.084 1.00 98.56 149 PHE A C 1
ATOM 1110 O O . PHE A 1 149 ? -11.018 5.707 11.157 1.00 98.56 149 PHE A O 1
ATOM 1117 N N . SER A 1 150 ? -13.066 5.218 11.911 1.00 98.50 150 SER A N 1
ATOM 1118 C CA . SER A 1 150 ? -12.610 4.255 12.919 1.00 98.50 150 SER A CA 1
ATOM 1119 C C . SER A 1 150 ? -13.115 2.850 12.615 1.00 98.50 150 SER A C 1
ATOM 1121 O O . SER A 1 150 ? -14.291 2.679 12.285 1.00 98.50 150 SER A O 1
ATOM 1123 N N . GLY A 1 151 ? -12.247 1.858 12.798 1.00 98.44 151 GLY A N 1
ATOM 1124 C CA . GLY A 1 151 ? -12.543 0.453 12.533 1.00 98.44 151 GLY A CA 1
ATOM 1125 C C . GLY A 1 151 ? -12.439 0.086 11.054 1.00 98.44 151 GLY A C 1
ATOM 1126 O O . GLY A 1 151 ? -11.998 0.875 10.217 1.00 98.44 151 GLY A O 1
ATOM 1127 N N . TRP A 1 152 ? -12.864 -1.134 10.732 1.00 98.56 152 TRP A N 1
ATOM 1128 C CA . TRP A 1 152 ? -12.723 -1.695 9.394 1.00 98.56 152 TRP A CA 1
ATOM 1129 C C . TRP A 1 152 ? -13.574 -0.986 8.340 1.00 98.56 152 TRP A C 1
ATOM 1131 O O . TRP A 1 152 ? -14.799 -0.893 8.451 1.00 98.56 152 TRP A O 1
ATOM 1141 N N . LYS A 1 153 ? -12.918 -0.570 7.258 1.00 98.38 153 LYS A N 1
ATOM 1142 C CA . LYS A 1 153 ? -13.545 -0.072 6.032 1.00 98.38 153 LYS A CA 1
ATOM 1143 C C . LYS A 1 153 ? -12.815 -0.645 4.828 1.00 98.38 153 LYS A C 1
ATOM 1145 O O . LYS A 1 153 ? -11.588 -0.728 4.826 1.00 98.38 153 LYS A O 1
ATOM 1150 N N . GLN A 1 154 ? -13.567 -1.015 3.800 1.00 97.81 154 GLN A N 1
ATOM 1151 C CA . GLN A 1 154 ? -12.979 -1.373 2.519 1.00 97.81 154 GLN A CA 1
ATOM 1152 C C . GLN A 1 154 ? -12.633 -0.082 1.779 1.00 97.81 154 GLN A C 1
ATOM 1154 O O . GLN A 1 154 ? -13.506 0.743 1.504 1.00 97.81 154 GLN A O 1
ATOM 1159 N N . ILE A 1 155 ? -11.347 0.111 1.515 1.00 98.31 155 ILE A N 1
ATOM 1160 C CA . ILE A 1 155 ? -10.852 1.161 0.634 1.00 98.31 155 ILE A CA 1
ATOM 1161 C C . ILE A 1 155 ? -10.909 0.616 -0.787 1.00 98.31 155 ILE A C 1
ATOM 1163 O O . ILE A 1 155 ? -10.437 -0.491 -1.033 1.00 98.31 155 ILE A O 1
ATOM 1167 N N . GLU A 1 156 ? -11.486 1.382 -1.709 1.00 97.69 156 GLU A N 1
ATOM 1168 C CA . GLU A 1 156 ? -11.541 1.064 -3.136 1.00 97.69 156 GLU A CA 1
ATOM 1169 C C . GLU A 1 156 ? -10.901 2.215 -3.913 1.00 97.69 156 GLU A C 1
ATOM 1171 O O . GLU A 1 156 ? -11.284 3.372 -3.740 1.00 97.69 156 GLU A O 1
ATOM 1176 N N . ILE A 1 157 ? -9.909 1.900 -4.742 1.00 98.19 157 ILE A N 1
ATOM 1177 C CA . ILE A 1 157 ? -9.117 2.863 -5.505 1.00 98.19 157 ILE A CA 1
ATOM 1178 C C . ILE A 1 157 ? -9.181 2.472 -6.986 1.00 98.19 157 ILE A C 1
ATOM 1180 O O . ILE A 1 157 ? -8.518 1.512 -7.399 1.00 98.19 157 ILE A O 1
ATOM 1184 N N . PRO A 1 158 ? -9.971 3.185 -7.805 1.00 97.69 158 PRO A N 1
ATOM 1185 C CA . PRO A 1 158 ? -9.955 3.033 -9.254 1.00 97.69 158 PRO A CA 1
ATOM 1186 C C . PRO A 1 158 ? -8.562 3.291 -9.839 1.00 97.69 158 PRO A C 1
ATOM 1188 O O . PRO A 1 158 ? -7.867 4.214 -9.419 1.00 97.69 158 PRO A O 1
ATOM 1191 N N . PHE A 1 159 ? -8.169 2.553 -10.880 1.00 97.62 159 PHE A N 1
ATOM 1192 C CA . PHE A 1 159 ? -6.904 2.806 -11.585 1.00 97.62 159 PHE A CA 1
ATOM 1193 C C . PHE A 1 159 ? -6.839 4.214 -12.197 1.00 97.62 159 PHE A C 1
ATOM 1195 O O . PHE A 1 159 ? -5.759 4.774 -12.352 1.00 97.62 159 PHE A O 1
ATOM 1202 N N . THR A 1 160 ? -7.991 4.822 -12.490 1.00 98.06 160 THR A N 1
ATOM 1203 C CA . THR A 1 160 ? -8.090 6.201 -12.992 1.00 98.06 160 THR A CA 1
ATOM 1204 C C . THR A 1 160 ? -7.682 7.270 -11.980 1.00 98.06 160 THR A C 1
ATOM 1206 O O . THR A 1 160 ? -7.469 8.412 -12.380 1.00 98.06 160 THR A O 1
ATOM 1209 N N . ASP A 1 161 ? -7.576 6.922 -10.696 1.00 98.38 161 ASP A N 1
ATOM 1210 C CA . ASP A 1 161 ? -7.223 7.859 -9.622 1.00 98.38 161 ASP A CA 1
ATOM 1211 C C . ASP A 1 161 ? -5.708 7.931 -9.387 1.00 98.38 161 ASP A C 1
ATOM 1213 O O . ASP A 1 161 ? -5.233 8.735 -8.580 1.00 98.38 161 ASP A O 1
ATOM 1217 N N . PHE A 1 162 ? -4.940 7.088 -10.080 1.00 98.38 162 PHE A N 1
ATOM 1218 C CA . PHE A 1 162 ? -3.489 7.098 -10.026 1.00 98.38 162 PHE A CA 1
ATOM 1219 C C . PHE A 1 162 ? -2.909 8.138 -10.974 1.00 98.38 162 PHE A C 1
ATOM 1221 O O . PHE A 1 162 ? -3.391 8.369 -12.083 1.00 98.38 162 PHE A O 1
ATOM 1228 N N . THR A 1 163 ? -1.808 8.737 -10.541 1.00 98.25 163 THR A N 1
ATOM 1229 C CA . THR A 1 163 ? -1.028 9.674 -11.347 1.00 98.25 163 THR A CA 1
ATOM 1230 C C . THR A 1 163 ? 0.420 9.222 -11.398 1.00 98.25 163 THR A C 1
ATOM 1232 O O . THR A 1 163 ? 0.930 8.662 -10.428 1.00 98.25 163 THR A O 1
ATOM 1235 N N . TYR A 1 164 ? 1.085 9.454 -12.528 1.00 97.00 164 TYR A N 1
ATOM 1236 C CA . TYR A 1 164 ? 2.509 9.167 -12.659 1.00 97.00 164 TYR A CA 1
ATOM 1237 C C . TYR A 1 164 ? 3.294 9.956 -11.607 1.00 97.00 164 TYR A C 1
ATOM 1239 O O . TYR A 1 164 ? 3.131 11.176 -11.489 1.00 97.00 164 TYR A O 1
ATOM 1247 N N . ARG A 1 165 ? 4.145 9.272 -10.841 1.00 96.56 165 ARG A N 1
ATOM 1248 C CA . ARG A 1 165 ? 4.932 9.901 -9.781 1.00 96.56 165 ARG A CA 1
ATOM 1249 C C . ARG A 1 165 ? 6.096 10.696 -10.381 1.00 96.56 165 ARG A C 1
ATOM 1251 O O . ARG A 1 165 ? 6.891 10.166 -11.152 1.00 96.56 165 ARG A O 1
ATOM 1258 N N . THR A 1 166 ? 6.206 11.981 -10.043 1.00 95.50 166 THR A N 1
ATOM 1259 C CA . THR A 1 166 ? 7.179 12.897 -10.677 1.00 95.50 166 THR A CA 1
ATOM 1260 C C . THR A 1 166 ? 8.361 13.289 -9.793 1.00 95.50 166 THR A C 1
ATOM 1262 O O . THR A 1 166 ? 9.335 13.836 -10.299 1.00 95.50 166 THR A O 1
ATOM 1265 N N . ASP A 1 167 ? 8.273 13.082 -8.480 1.00 92.94 167 ASP A N 1
ATOM 1266 C CA . ASP A 1 167 ? 9.323 13.419 -7.509 1.00 92.94 167 ASP A CA 1
ATOM 1267 C C . ASP A 1 167 ? 10.371 12.307 -7.356 1.00 92.94 167 ASP A C 1
ATOM 1269 O O . ASP A 1 167 ? 11.520 12.596 -7.024 1.00 92.94 167 ASP A O 1
ATOM 1273 N N . TYR A 1 168 ? 9.992 11.053 -7.620 1.00 91.44 168 TYR A N 1
ATOM 1274 C CA . TYR A 1 168 ? 10.875 9.893 -7.557 1.00 91.44 168 TYR A CA 1
ATOM 1275 C C . TYR A 1 168 ? 10.399 8.773 -8.490 1.00 91.44 168 TYR A C 1
ATOM 1277 O O . TYR A 1 168 ? 9.203 8.503 -8.588 1.00 91.44 168 TYR A O 1
ATOM 1285 N N . GLN A 1 169 ? 11.359 8.121 -9.142 1.00 92.56 169 GLN A N 1
ATOM 1286 C CA . GLN A 1 169 ? 11.194 6.894 -9.915 1.00 92.56 169 GLN A CA 1
ATOM 1287 C C . GLN A 1 169 ? 12.431 6.019 -9.671 1.00 92.56 169 GLN A C 1
ATOM 1289 O O . GLN A 1 169 ? 13.546 6.555 -9.718 1.00 92.56 169 GLN A O 1
ATOM 1294 N N . PRO A 1 170 ? 12.278 4.717 -9.395 1.00 86.19 170 PRO A N 1
ATOM 1295 C CA . PRO A 1 170 ? 13.411 3.812 -9.333 1.00 86.19 170 PRO A CA 1
ATOM 1296 C C . PRO A 1 170 ? 13.968 3.589 -10.751 1.00 86.19 170 PRO A C 1
ATOM 1298 O O . PRO A 1 170 ? 13.216 3.552 -11.726 1.00 86.19 170 PRO A O 1
ATOM 1301 N N . VAL A 1 171 ? 15.296 3.508 -10.870 1.00 75.12 171 VAL A N 1
ATOM 1302 C CA . VAL A 1 171 ? 16.031 3.381 -12.147 1.00 75.12 171 VAL A CA 1
ATOM 1303 C C . VAL A 1 171 ? 16.694 2.026 -12.300 1.00 75.12 171 VAL A C 1
ATOM 1305 O O . VAL A 1 171 ? 17.165 1.486 -11.276 1.00 75.12 171 VAL A O 1
#

Mean predicted aligned error: 9.4 Å

Secondary structure (DSSP, 8-state):
--PPPP--------------------TTSPPPPPS--SSSSS-B--TTS-EEEEEESSSS-S-EEEEEE-TT-SSSSEEEEEE---SS-EEEEEE--TTSPPP--TT-SEEEEEEEEE---PEEEEEEEEEEEETTEEEEEEEEEE--SEEEEEEEEEGGG-EE-SS----

Sequence (171 aa):
MRRTALLASAALLTGLLPLLSAGAATADEPAPVPVDHFEGEVPFANPPAGGLFTWGGDADDPPALALTTRTDAPEGAKVLTGTYDISGYGGFTHDFAFDQPAHDWSAHKGIRFWWDGQNNAKKVAFEIKDGGANGEASELWTTSFTDDFSGWKQIEIPFTDFTYRTDYQPV